Protein AF-A0A5C8DNY2-F1 (afdb_monomer_lite)

Foldseek 3Di:
DPPVVVVVVVVVVVVVVVVVPPDPPPPLAFWWKWFFDPPCQPDLKDFQVGTHTDDGHSDWDPPQQPDPDQQGWGMWTAGPVQAPPVVSGGDVPDINVGTPDTDGDDD

Sequence (107 aa):
MKKYLLGVTALLMAVGLSAYTAPPKKKIVDLYWFVVKPGYGMLSGFSNTMVDFHSKADVVPTGVCMVWPWTYKCVIGFDPADVDKVNNKLLPGSYFPVAIGEKRPTF

Secondary structure (DSSP, 8-state):
--SSHHHHHHHHHHHHHHHH-S--------EEEEEEPTT-TT-S---TTTEEEEEEESSPPSSTT--TT--S--EEEE-GGGEETTTTEEPTT--GGGEEEEE----

Structure (mmCIF, N/CA/C/O backbone):
data_AF-A0A5C8DNY2-F1
#
_entry.id   AF-A0A5C8DNY2-F1
#
loop_
_atom_site.group_PDB
_atom_site.id
_atom_site.type_symbol
_atom_site.label_atom_id
_atom_site.label_alt_id
_atom_site.label_comp_id
_atom_site.label_asym_id
_atom_site.label_entity_id
_atom_site.label_seq_id
_atom_site.pdbx_PDB_ins_code
_atom_site.Cartn_x
_atom_site.Cartn_y
_atom_site.Cartn_z
_atom_site.occupancy
_atom_site.B_iso_or_equiv
_atom_site.auth_seq_id
_atom_site.auth_comp_id
_atom_site.auth_asym_id
_atom_site.auth_atom_id
_atom_site.pdbx_PDB_model_num
ATOM 1 N N . MET A 1 1 ? -62.956 16.155 14.989 1.00 51.47 1 MET A N 1
ATOM 2 C CA . MET A 1 1 ? -61.583 15.748 15.373 1.00 51.47 1 MET A CA 1
ATOM 3 C C . MET A 1 1 ? -60.950 14.824 14.311 1.00 51.47 1 MET A C 1
ATOM 5 O O . MET A 1 1 ? -60.538 13.724 14.631 1.00 51.47 1 MET A O 1
ATOM 9 N N . LYS A 1 2 ? -60.899 15.220 13.025 1.00 51.59 2 LYS A N 1
ATOM 10 C CA . LYS A 1 2 ? -60.437 14.343 11.915 1.00 51.59 2 LYS A CA 1
ATOM 11 C C . LYS A 1 2 ? -59.264 14.908 11.093 1.00 51.59 2 LYS A C 1
ATOM 13 O O . LYS A 1 2 ? -58.843 14.281 10.134 1.00 51.59 2 LYS A O 1
ATOM 18 N N . LYS A 1 3 ? -58.730 16.083 11.454 1.00 51.88 3 LYS A N 1
ATOM 19 C CA . LYS A 1 3 ? -57.710 16.787 10.651 1.00 51.88 3 LYS A CA 1
ATOM 20 C C . LYS A 1 3 ? -56.256 16.495 11.056 1.00 51.88 3 LYS A C 1
ATOM 22 O O . LYS A 1 3 ? -55.357 16.817 10.298 1.00 51.88 3 LYS A O 1
ATOM 27 N N . TYR A 1 4 ? -56.024 15.841 12.198 1.00 53.12 4 TYR A N 1
ATOM 28 C CA . TYR A 1 4 ? -54.672 15.548 12.701 1.00 53.12 4 TYR A CA 1
ATOM 29 C C . TYR A 1 4 ? -54.178 14.128 12.373 1.00 53.12 4 TYR A C 1
ATOM 31 O O . TYR A 1 4 ? -52.987 13.860 12.451 1.00 53.12 4 TYR A O 1
ATOM 39 N N . LEU A 1 5 ? -55.074 13.226 11.953 1.00 51.34 5 LEU A N 1
ATOM 40 C CA . LEU A 1 5 ? -54.738 11.821 11.684 1.00 51.34 5 LEU A CA 1
ATOM 41 C C . LEU A 1 5 ? -53.935 11.637 10.379 1.00 51.34 5 LEU A C 1
ATOM 43 O O . LEU A 1 5 ? -53.094 10.748 10.275 1.00 51.34 5 LEU A O 1
ATOM 47 N N . LEU A 1 6 ? -54.167 12.516 9.397 1.00 53.81 6 LEU A N 1
ATOM 48 C CA . LEU A 1 6 ? -53.469 12.517 8.105 1.00 53.81 6 LEU A CA 1
ATOM 49 C C . LEU A 1 6 ? -52.053 13.113 8.188 1.00 53.81 6 LEU A C 1
ATOM 51 O O . LEU A 1 6 ? -51.169 12.703 7.446 1.00 53.81 6 LEU A O 1
ATOM 55 N N . GLY A 1 7 ? -51.813 14.049 9.112 1.00 54.19 7 GLY A N 1
ATOM 56 C CA . GLY A 1 7 ? -50.486 14.652 9.292 1.00 54.19 7 GLY A CA 1
ATOM 57 C C . GLY A 1 7 ? -49.485 13.703 9.954 1.00 54.19 7 GLY A C 1
ATOM 58 O O . GLY A 1 7 ? -48.325 13.645 9.558 1.00 54.19 7 GLY A O 1
ATOM 59 N N . VAL A 1 8 ? -49.944 12.909 10.927 1.00 58.16 8 VAL A N 1
ATOM 60 C CA . VAL A 1 8 ? -49.086 11.967 11.670 1.00 58.16 8 VAL A CA 1
ATOM 61 C C . VAL A 1 8 ? -48.683 10.765 10.807 1.00 58.16 8 VAL A C 1
ATOM 63 O O . VAL A 1 8 ? -47.553 10.290 10.893 1.00 58.16 8 VAL A O 1
ATOM 66 N N . THR A 1 9 ? -49.569 10.305 9.921 1.00 59.25 9 TH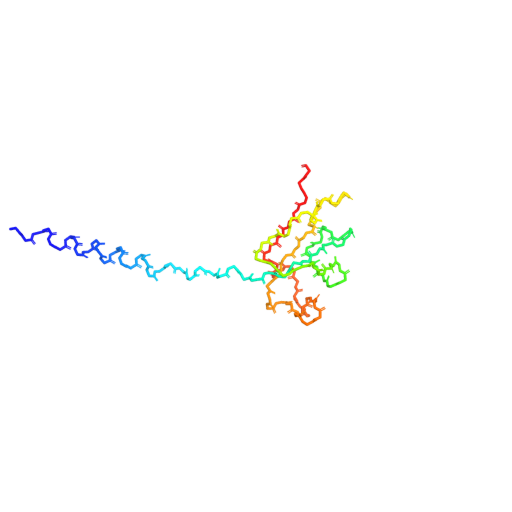R A N 1
ATOM 67 C CA . THR A 1 9 ? -49.280 9.196 8.995 1.00 59.25 9 THR A CA 1
ATOM 68 C C . THR A 1 9 ? -48.263 9.584 7.920 1.00 59.25 9 THR A C 1
ATOM 70 O O . THR A 1 9 ? -47.357 8.800 7.638 1.00 59.25 9 THR A O 1
ATOM 73 N N . ALA A 1 10 ? -48.331 10.809 7.388 1.00 59.28 10 ALA A N 1
ATOM 74 C CA . ALA A 1 10 ? -47.328 11.318 6.449 1.00 59.28 10 ALA A CA 1
ATOM 75 C C . ALA A 1 10 ? -45.930 11.441 7.087 1.00 59.28 10 ALA A C 1
ATOM 77 O O . ALA A 1 10 ? -44.925 11.125 6.449 1.00 59.28 10 ALA A O 1
ATOM 78 N N . LEU A 1 11 ? -45.861 11.829 8.366 1.00 56.91 11 LEU A N 1
ATOM 79 C CA . LEU A 1 11 ? -44.593 11.938 9.092 1.00 56.91 11 LEU A CA 1
ATOM 80 C C . LEU A 1 11 ? -43.946 10.562 9.332 1.00 56.91 11 LEU A C 1
ATOM 82 O O . LEU A 1 11 ? -42.740 10.406 9.160 1.00 56.91 11 LEU A O 1
ATOM 86 N N . LEU A 1 12 ? -44.750 9.545 9.661 1.00 59.41 12 LEU A N 1
ATOM 87 C CA . LEU A 1 12 ? -44.273 8.170 9.854 1.00 59.41 12 LEU A CA 1
ATOM 88 C C . LEU A 1 12 ? -43.748 7.540 8.556 1.00 59.41 12 LEU A C 1
ATOM 90 O O . LEU A 1 12 ? -42.734 6.843 8.588 1.00 59.41 12 LEU A O 1
ATOM 94 N N . MET A 1 13 ? -44.373 7.819 7.407 1.00 58.09 13 MET A N 1
ATOM 95 C CA . MET A 1 13 ? -43.872 7.330 6.115 1.00 58.09 13 MET A CA 1
ATOM 96 C C . MET A 1 13 ? -42.560 8.011 5.698 1.00 58.09 13 MET A C 1
ATOM 98 O O . MET A 1 13 ? -41.672 7.341 5.174 1.00 58.09 13 MET A O 1
ATOM 102 N N . ALA A 1 14 ? -42.389 9.307 5.981 1.00 56.31 14 ALA A N 1
ATOM 103 C CA . ALA A 1 14 ? -41.143 10.023 5.691 1.00 56.31 14 ALA A CA 1
ATOM 104 C C . ALA A 1 14 ? -39.961 9.534 6.558 1.00 56.31 14 ALA A C 1
ATOM 106 O O . ALA A 1 14 ? -38.830 9.418 6.075 1.00 56.31 14 ALA A O 1
ATOM 107 N N . VAL A 1 15 ? -40.216 9.180 7.823 1.00 56.88 15 VAL A N 1
ATOM 108 C CA . VAL A 1 15 ? -39.198 8.587 8.713 1.00 56.88 15 VAL A CA 1
ATOM 109 C C . VAL A 1 15 ? -38.894 7.130 8.326 1.00 56.88 15 VAL A C 1
ATOM 111 O O . VAL A 1 15 ? -37.742 6.706 8.374 1.00 56.88 15 VAL A O 1
ATOM 114 N N . GLY A 1 16 ? -39.891 6.370 7.861 1.00 53.59 16 GLY A N 1
ATOM 115 C CA . GLY A 1 16 ? -39.690 5.000 7.370 1.00 53.59 16 GLY A CA 1
ATOM 116 C C . GLY A 1 16 ? -38.867 4.916 6.077 1.00 53.59 16 GLY A C 1
ATOM 117 O O . GLY A 1 16 ? -38.013 4.042 5.945 1.00 53.59 16 GLY A O 1
ATOM 118 N N . LEU A 1 17 ? -39.071 5.849 5.140 1.00 51.16 17 LEU A N 1
ATOM 119 C CA . LEU A 1 17 ? -38.328 5.895 3.872 1.00 51.16 17 LEU A CA 1
ATOM 120 C C . LEU A 1 17 ? -36.886 6.395 4.037 1.00 51.16 17 LEU A C 1
ATOM 122 O O . LEU A 1 17 ? -35.994 5.908 3.348 1.00 51.16 17 LEU A O 1
ATOM 126 N N . SER A 1 18 ? -36.631 7.304 4.982 1.00 50.12 18 SER A N 1
ATOM 127 C CA . SER A 1 18 ? -35.274 7.802 5.265 1.00 50.12 18 SER A CA 1
ATOM 128 C C . SER A 1 18 ? -34.376 6.775 5.968 1.00 50.12 18 SER A C 1
ATOM 130 O O . SER A 1 18 ? -33.153 6.883 5.889 1.00 50.12 18 SER A O 1
ATOM 132 N N . ALA A 1 19 ? -34.955 5.738 6.585 1.00 51.00 19 ALA A N 1
ATOM 133 C CA . ALA A 1 19 ? -34.202 4.601 7.115 1.00 51.00 19 ALA A CA 1
ATOM 134 C C . ALA A 1 19 ? -33.797 3.580 6.031 1.00 51.00 19 ALA A C 1
ATOM 136 O O . ALA A 1 19 ? -32.827 2.848 6.219 1.00 51.00 19 ALA A O 1
ATOM 137 N N . TYR A 1 20 ? -34.508 3.535 4.896 1.00 51.41 20 TYR A N 1
ATOM 138 C CA . TYR A 1 20 ? -34.304 2.530 3.841 1.00 51.41 20 TYR A CA 1
ATOM 139 C C . TYR A 1 20 ? -33.381 2.989 2.703 1.00 51.41 20 TYR A C 1
ATOM 141 O O . TYR A 1 20 ? -32.921 2.167 1.914 1.00 51.41 20 TYR A O 1
ATOM 149 N N . THR A 1 21 ? -33.080 4.288 2.618 1.00 49.94 21 THR A N 1
ATOM 150 C CA . THR A 1 21 ? -32.170 4.854 1.608 1.00 49.94 21 THR A CA 1
ATOM 151 C C . THR A 1 21 ? -30.772 5.131 2.143 1.00 49.94 21 THR A C 1
ATOM 153 O O . THR A 1 21 ? -29.992 5.797 1.464 1.00 49.94 21 THR A O 1
ATOM 156 N N . ALA A 1 22 ? -30.427 4.661 3.347 1.00 49.12 22 ALA A N 1
ATOM 157 C CA . ALA A 1 22 ? -29.027 4.642 3.739 1.00 49.12 22 ALA A CA 1
ATOM 158 C C . ALA A 1 22 ? -28.313 3.707 2.749 1.00 49.12 22 ALA A C 1
ATOM 160 O O . ALA A 1 22 ? -28.629 2.512 2.734 1.00 49.12 22 ALA A O 1
ATOM 161 N N . PRO A 1 23 ? -27.401 4.212 1.890 1.00 47.56 23 PRO A N 1
ATOM 162 C CA . PRO A 1 23 ? -26.623 3.332 1.037 1.00 47.56 23 PRO A CA 1
ATOM 163 C C . PRO A 1 23 ? -25.982 2.292 1.957 1.00 47.56 23 PRO A C 1
ATOM 165 O O . PRO A 1 23 ? -25.555 2.665 3.060 1.00 47.56 23 PRO A O 1
ATOM 168 N N . PRO A 1 24 ? -25.959 1.001 1.572 1.00 46.47 24 PRO A N 1
ATOM 169 C CA . PRO A 1 24 ? -25.331 -0.017 2.397 1.00 46.47 24 PRO A CA 1
ATOM 170 C C . PRO A 1 24 ? -23.963 0.531 2.767 1.00 46.47 24 PRO A C 1
ATOM 172 O O . PRO A 1 24 ? -23.213 0.915 1.866 1.00 46.47 24 PRO A O 1
ATOM 175 N N . LYS A 1 25 ? -23.686 0.679 4.073 1.00 45.84 25 LYS A N 1
ATOM 176 C CA . LYS A 1 25 ? -22.364 1.091 4.550 1.00 45.84 25 LYS A CA 1
ATOM 177 C C . LYS A 1 25 ? -21.402 0.165 3.831 1.00 45.84 25 LYS A C 1
ATOM 179 O O . LYS A 1 25 ? -21.407 -1.030 4.127 1.00 45.84 25 LYS A O 1
ATOM 184 N N . LYS A 1 26 ? -20.705 0.685 2.813 1.00 44.16 26 LYS A N 1
ATOM 185 C CA . LYS A 1 26 ? -19.794 -0.095 1.986 1.00 44.16 26 LYS A CA 1
ATOM 186 C C . LYS A 1 26 ? -18.795 -0.606 3.001 1.00 44.16 26 LYS A C 1
ATOM 188 O O . LYS A 1 26 ? -18.079 0.196 3.600 1.00 44.16 26 LYS A O 1
ATOM 193 N N . LYS A 1 27 ? -18.936 -1.890 3.344 1.00 51.59 27 LYS A N 1
ATOM 194 C CA . LYS A 1 27 ? -18.165 -2.553 4.391 1.00 51.59 27 LYS A CA 1
ATOM 195 C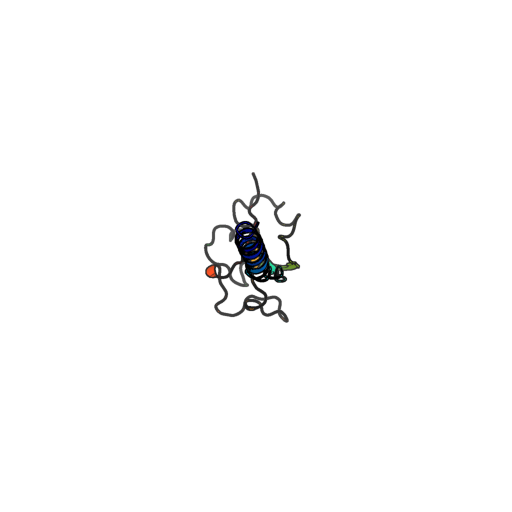 C . LYS A 1 27 ? -16.733 -2.157 4.092 1.00 51.59 27 LYS A C 1
ATOM 197 O O . LYS A 1 27 ? -16.355 -2.320 2.935 1.00 51.59 27 LYS A O 1
ATOM 202 N N . ILE A 1 28 ? -16.050 -1.510 5.040 1.00 54.75 28 ILE A N 1
ATOM 203 C CA . ILE A 1 28 ? -14.682 -1.036 4.828 1.00 54.75 28 ILE A CA 1
ATOM 204 C C . ILE A 1 28 ? -13.943 -2.249 4.278 1.00 54.75 28 ILE A C 1
ATOM 206 O O . ILE A 1 28 ? -13.920 -3.303 4.906 1.00 54.75 28 ILE A O 1
ATOM 210 N N . VAL A 1 29 ? -13.626 -2.163 2.991 1.00 63.88 29 VAL A N 1
ATOM 211 C CA . VAL A 1 29 ? -13.213 -3.314 2.206 1.00 63.88 29 VAL A CA 1
ATOM 212 C C . VAL A 1 29 ? -11.780 -3.526 2.629 1.00 63.88 29 VAL A C 1
ATOM 214 O O . VAL A 1 29 ? -11.026 -2.562 2.568 1.00 63.88 29 VAL A O 1
ATOM 217 N N . ASP A 1 30 ? -11.430 -4.725 3.085 1.00 77.19 30 ASP A N 1
ATOM 218 C CA . ASP A 1 30 ? -10.063 -5.073 3.456 1.00 77.19 30 ASP A CA 1
ATOM 219 C C . ASP A 1 30 ? -9.042 -4.488 2.458 1.00 77.19 30 ASP A C 1
ATOM 221 O O . ASP A 1 30 ? -8.861 -5.039 1.374 1.00 77.19 30 ASP A O 1
ATOM 225 N N . LEU A 1 31 ? -8.371 -3.383 2.780 1.00 86.75 31 LEU A N 1
ATOM 226 C CA . LEU A 1 31 ? -7.447 -2.755 1.838 1.00 86.75 31 LEU A CA 1
ATOM 227 C C . LEU A 1 31 ? -6.112 -3.485 1.864 1.00 86.75 31 LEU A C 1
ATOM 229 O O . LEU A 1 31 ? -5.656 -3.957 2.907 1.00 86.75 31 LEU A O 1
ATOM 233 N N . TYR A 1 32 ? -5.461 -3.548 0.710 1.00 90.19 32 TYR A N 1
ATOM 234 C CA . TYR A 1 32 ? -4.097 -4.046 0.601 1.00 90.19 32 TYR A CA 1
ATOM 235 C C . TYR A 1 32 ? -3.144 -2.857 0.644 1.00 90.19 32 TYR A C 1
ATOM 237 O O . TYR A 1 32 ? -3.113 -2.031 -0.270 1.00 90.19 32 TYR A O 1
ATOM 245 N N . TRP A 1 33 ? -2.385 -2.763 1.730 1.00 91.44 33 TRP A N 1
ATOM 246 C CA . TRP A 1 33 ? -1.445 -1.682 1.983 1.00 91.44 33 TRP A CA 1
ATOM 247 C C . TRP A 1 33 ? -0.051 -2.040 1.506 1.00 91.44 33 TRP A C 1
ATOM 249 O O . TRP A 1 33 ? 0.453 -3.136 1.758 1.00 91.44 33 TRP A O 1
ATOM 259 N N . PHE A 1 34 ? 0.593 -1.065 0.881 1.00 91.50 34 PHE A N 1
ATOM 260 C CA . PHE A 1 34 ? 1.964 -1.150 0.416 1.00 91.50 34 PHE A CA 1
ATOM 261 C C . PHE A 1 34 ? 2.775 0.030 0.954 1.00 91.50 34 PHE A C 1
ATOM 263 O O . PHE A 1 34 ? 2.272 1.155 1.056 1.00 91.50 34 PHE A O 1
ATOM 270 N N . VAL A 1 35 ? 4.035 -0.229 1.295 1.00 90.69 35 VAL A N 1
ATOM 271 C CA . VAL A 1 35 ? 5.010 0.787 1.701 1.00 90.69 35 VAL A CA 1
ATOM 272 C C . VAL A 1 35 ? 5.730 1.293 0.468 1.00 90.69 35 VAL A C 1
ATOM 274 O O . VAL A 1 35 ? 6.213 0.502 -0.339 1.00 90.69 35 VAL A O 1
ATOM 277 N N . VAL A 1 36 ? 5.822 2.608 0.326 1.00 89.25 36 VAL A N 1
ATOM 278 C CA . VAL A 1 36 ? 6.563 3.225 -0.772 1.00 89.25 36 VAL A CA 1
ATOM 279 C C . VAL A 1 36 ? 8.057 3.161 -0.481 1.00 89.25 36 VAL A C 1
ATOM 281 O O . VAL A 1 36 ? 8.509 3.588 0.581 1.00 89.25 36 VAL A O 1
ATOM 284 N N . LYS A 1 37 ? 8.837 2.655 -1.437 1.00 87.56 37 LYS A N 1
ATOM 285 C CA . LYS A 1 37 ? 10.297 2.624 -1.323 1.00 87.56 37 LYS A CA 1
ATOM 286 C C . LYS A 1 37 ? 10.885 4.042 -1.324 1.00 87.56 37 LYS A C 1
ATOM 288 O O . LYS A 1 37 ? 10.328 4.941 -1.968 1.00 87.56 37 LYS A O 1
ATOM 293 N N . PRO A 1 38 ? 12.045 4.249 -0.674 1.00 83.31 38 PRO A N 1
ATOM 294 C CA . PRO A 1 38 ? 12.758 5.522 -0.709 1.00 83.31 38 PRO A CA 1
ATOM 295 C C . PRO A 1 38 ? 12.917 6.068 -2.134 1.00 83.31 38 PRO A C 1
ATOM 297 O O . PRO A 1 38 ? 13.234 5.322 -3.056 1.00 83.31 38 PRO A O 1
ATOM 300 N N . GLY A 1 39 ? 12.714 7.376 -2.308 1.00 82.12 39 GLY A N 1
ATOM 301 C CA . GLY A 1 39 ? 12.890 8.061 -3.596 1.00 82.12 39 GLY A CA 1
ATOM 302 C C . GLY A 1 39 ? 11.670 8.052 -4.525 1.00 82.12 39 GLY A C 1
ATOM 303 O O . GLY A 1 39 ? 11.626 8.857 -5.450 1.00 82.12 39 GLY A O 1
ATOM 304 N N . TYR A 1 40 ? 10.645 7.233 -4.260 1.00 85.88 40 TYR A N 1
ATOM 305 C CA . TYR A 1 40 ? 9.452 7.140 -5.120 1.00 85.88 40 TYR A CA 1
ATOM 306 C C . TYR A 1 40 ? 8.227 7.907 -4.598 1.00 85.88 40 TYR A C 1
ATOM 308 O O . TYR A 1 40 ? 7.230 8.028 -5.304 1.00 85.88 40 TYR A O 1
ATOM 316 N N . GLY A 1 41 ? 8.283 8.475 -3.389 1.00 78.56 41 GLY A N 1
ATOM 317 C CA . GLY A 1 41 ? 7.122 9.087 -2.721 1.00 78.56 41 GLY A CA 1
ATOM 318 C C . GLY A 1 41 ? 6.444 10.246 -3.468 1.00 78.56 41 GLY A C 1
ATOM 319 O O . GLY A 1 41 ? 5.270 10.519 -3.218 1.00 78.56 41 GLY A O 1
ATOM 320 N N . MET A 1 42 ? 7.149 10.919 -4.384 1.00 77.69 42 MET A N 1
ATOM 321 C CA . MET A 1 42 ? 6.608 12.027 -5.190 1.00 77.69 42 MET A CA 1
ATOM 322 C C . MET A 1 42 ? 5.790 11.576 -6.397 1.00 77.69 42 MET A C 1
ATOM 324 O O . MET A 1 42 ? 5.130 12.402 -7.028 1.00 77.69 42 MET A O 1
ATOM 328 N N . LEU A 1 43 ? 5.855 10.296 -6.761 1.00 78.88 43 LEU A N 1
ATOM 329 C CA . LEU A 1 43 ? 5.272 9.842 -8.009 1.00 78.88 43 LEU A CA 1
ATOM 330 C C . LEU A 1 43 ? 3.741 9.902 -7.977 1.00 78.88 43 LEU A C 1
ATOM 332 O O . LEU A 1 43 ? 3.066 9.666 -6.965 1.00 78.88 43 LEU A O 1
ATOM 336 N N . SER A 1 44 ? 3.185 10.228 -9.140 1.00 75.25 44 SER A N 1
ATOM 337 C CA . SER A 1 44 ? 1.750 10.182 -9.405 1.00 75.25 44 SER A CA 1
ATOM 338 C C . SER A 1 44 ? 1.248 8.759 -9.644 1.00 75.25 44 SER A C 1
ATOM 340 O O . SER A 1 44 ? 0.044 8.562 -9.659 1.00 75.25 44 SER A O 1
ATOM 342 N N . GLY A 1 45 ? 2.148 7.784 -9.816 1.00 80.00 45 GLY A N 1
ATOM 343 C CA . GLY A 1 45 ? 1.874 6.386 -10.138 1.00 80.00 45 GLY A CA 1
ATOM 344 C C . GLY A 1 45 ? 2.847 5.455 -9.421 1.00 80.00 45 GLY A C 1
ATOM 345 O O . GLY A 1 45 ? 4.028 5.776 -9.319 1.00 80.00 45 GLY A O 1
ATOM 346 N N . PHE A 1 46 ? 2.365 4.302 -8.952 1.00 81.62 46 PHE A N 1
ATOM 347 C CA . PHE A 1 46 ? 3.197 3.278 -8.318 1.00 81.62 46 PHE A CA 1
ATOM 348 C C . PHE A 1 46 ? 2.999 1.935 -9.002 1.00 81.62 46 PHE A C 1
ATOM 350 O O . PHE A 1 46 ? 1.900 1.608 -9.442 1.00 81.62 46 PHE A O 1
ATOM 357 N N . SER A 1 47 ? 4.080 1.169 -9.080 1.00 86.12 47 SER A N 1
ATOM 358 C CA . SER A 1 47 ? 4.091 -0.206 -9.569 1.00 86.12 47 SER A CA 1
ATOM 359 C C . SER A 1 47 ? 4.771 -1.109 -8.542 1.00 86.12 47 SER A C 1
ATOM 361 O O . SER A 1 47 ? 5.419 -0.618 -7.616 1.00 86.12 47 SER A O 1
ATOM 363 N N . ASN A 1 48 ? 4.689 -2.425 -8.740 1.00 87.75 48 ASN A N 1
ATOM 364 C CA . ASN A 1 48 ? 5.295 -3.429 -7.857 1.00 87.75 48 ASN A CA 1
ATOM 365 C C . ASN A 1 48 ? 6.804 -3.251 -7.606 1.00 87.75 48 ASN A C 1
ATOM 367 O O . ASN A 1 48 ? 7.334 -3.810 -6.654 1.00 87.75 48 ASN A O 1
ATOM 371 N N . THR A 1 49 ? 7.530 -2.506 -8.445 1.00 88.69 49 THR A N 1
ATOM 372 C CA . THR A 1 49 ? 8.963 -2.251 -8.226 1.00 88.69 49 THR A CA 1
ATOM 373 C C . THR A 1 49 ? 9.217 -1.125 -7.224 1.00 88.69 49 THR A C 1
ATOM 375 O O . THR A 1 49 ? 10.274 -1.099 -6.596 1.00 88.69 49 THR A O 1
ATOM 378 N N . MET A 1 50 ? 8.247 -0.226 -7.044 1.00 88.12 50 MET A N 1
ATOM 379 C CA . MET A 1 50 ? 8.355 1.013 -6.263 1.00 88.12 50 MET A CA 1
ATOM 380 C C . MET A 1 50 ? 7.748 0.893 -4.865 1.00 88.12 50 MET A C 1
ATOM 382 O O . MET A 1 50 ? 7.907 1.798 -4.046 1.00 88.12 50 MET A O 1
ATOM 386 N N . VAL A 1 51 ? 7.030 -0.195 -4.601 1.00 88.62 51 VAL A N 1
ATOM 387 C CA . VAL A 1 51 ? 6.345 -0.435 -3.335 1.00 88.62 51 VAL A CA 1
ATOM 388 C C . VAL A 1 51 ? 6.575 -1.867 -2.869 1.00 88.62 51 VAL A C 1
ATOM 390 O O . VAL A 1 51 ? 6.781 -2.753 -3.695 1.00 88.62 51 VAL 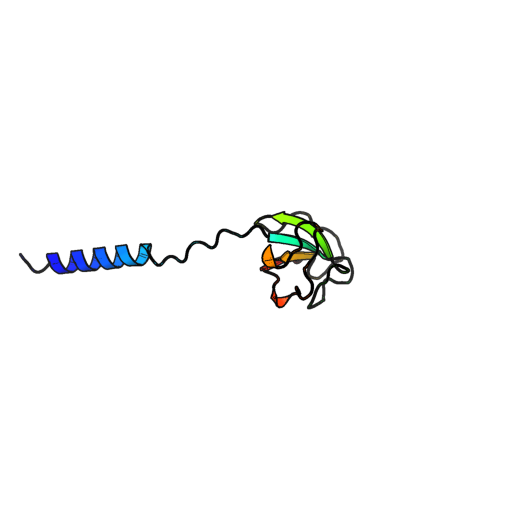A O 1
ATOM 393 N N . ASP A 1 52 ? 6.518 -2.091 -1.563 1.00 90.06 52 ASP A N 1
ATOM 394 C CA . ASP A 1 52 ? 6.544 -3.425 -0.962 1.00 90.06 52 ASP A CA 1
ATOM 395 C C . ASP A 1 52 ? 5.228 -3.683 -0.233 1.00 90.06 52 ASP A C 1
ATOM 397 O O . ASP A 1 52 ? 4.710 -2.804 0.459 1.00 90.06 52 ASP A O 1
ATOM 401 N N . PHE A 1 53 ? 4.668 -4.883 -0.389 1.00 90.88 53 PHE A N 1
ATOM 402 C CA . PHE A 1 53 ? 3.449 -5.249 0.325 1.00 90.88 53 PHE A CA 1
ATOM 403 C C . PHE A 1 53 ? 3.683 -5.212 1.836 1.00 90.88 53 PHE A C 1
ATOM 405 O O . PHE A 1 53 ? 4.677 -5.738 2.334 1.00 90.88 53 PHE A O 1
ATOM 412 N N . HIS A 1 54 ? 2.752 -4.593 2.555 1.00 90.62 54 HIS A N 1
ATOM 413 C CA . HIS A 1 54 ? 2.813 -4.464 4.001 1.00 90.62 54 HIS A CA 1
ATOM 414 C C . HIS A 1 54 ? 1.814 -5.389 4.687 1.00 90.62 54 HIS A C 1
ATOM 416 O O . HIS A 1 54 ? 2.199 -6.295 5.424 1.00 90.62 54 HIS A O 1
ATOM 422 N N . SER A 1 55 ? 0.522 -5.138 4.482 1.00 89.06 55 SER A N 1
ATOM 423 C CA . SER A 1 55 ? -0.537 -5.874 5.160 1.00 89.06 55 SER A CA 1
ATOM 424 C C . SER A 1 55 ? -1.887 -5.676 4.485 1.00 89.06 55 SER A C 1
ATOM 426 O O . SER A 1 55 ? -2.103 -4.744 3.711 1.00 89.06 55 SER A O 1
ATOM 428 N N . LYS A 1 56 ? -2.811 -6.575 4.811 1.00 88.94 56 LYS A N 1
ATOM 429 C CA . LYS A 1 56 ? -4.226 -6.454 4.487 1.00 88.94 56 LYS A CA 1
ATOM 430 C C . LYS A 1 56 ? -4.946 -5.911 5.726 1.00 88.94 56 LYS A C 1
ATOM 432 O O . LYS A 1 56 ? -4.911 -6.568 6.765 1.00 88.94 56 LYS A O 1
ATOM 437 N N . ALA A 1 57 ? -5.533 -4.721 5.640 1.00 86.88 57 ALA A N 1
ATOM 438 C CA . ALA A 1 57 ? -6.227 -4.083 6.756 1.00 86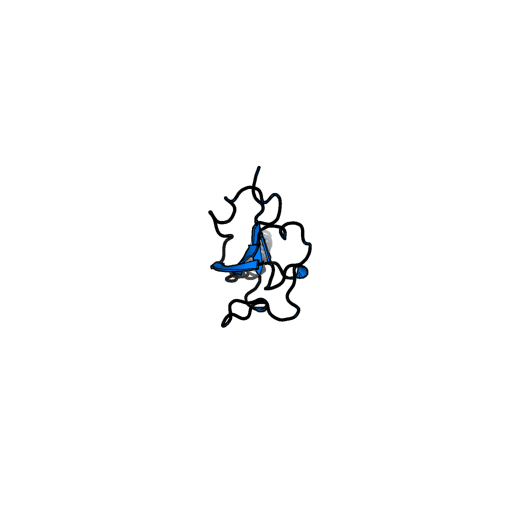.88 57 ALA A CA 1
ATOM 439 C C . ALA A 1 57 ? -7.240 -3.034 6.285 1.00 86.88 57 ALA A C 1
ATOM 441 O O . ALA A 1 57 ? -7.013 -2.308 5.323 1.00 86.88 57 ALA A O 1
ATOM 442 N N . ASP A 1 58 ? -8.315 -2.874 7.046 1.00 83.75 58 ASP A N 1
ATOM 443 C CA . ASP A 1 58 ? -9.363 -1.873 6.802 1.00 83.75 58 ASP A CA 1
ATOM 444 C C . ASP A 1 58 ? -8.901 -0.433 7.077 1.00 83.75 58 ASP A C 1
ATOM 446 O O . ASP A 1 58 ? -9.538 0.539 6.672 1.00 83.75 58 ASP A O 1
ATOM 450 N N . VAL A 1 59 ? -7.792 -0.284 7.802 1.00 83.00 59 VAL A N 1
ATOM 451 C CA . VAL A 1 59 ? -7.264 1.000 8.258 1.00 83.00 59 VAL A CA 1
ATOM 452 C C . VAL A 1 59 ? -5.820 1.174 7.831 1.00 83.00 59 VAL A C 1
ATOM 454 O O . VAL A 1 59 ? -5.064 0.211 7.724 1.00 83.00 59 VAL A O 1
ATOM 457 N N . VAL A 1 60 ? -5.436 2.434 7.636 1.00 84.06 60 VAL A N 1
ATOM 458 C CA . VAL A 1 60 ? -4.070 2.815 7.288 1.00 84.06 60 VAL A CA 1
ATOM 459 C C . VAL A 1 60 ? -3.101 2.344 8.389 1.00 84.06 60 VAL A C 1
ATOM 461 O O . VAL A 1 60 ? -3.248 2.771 9.539 1.00 84.06 60 VAL A O 1
ATOM 464 N N . PRO A 1 61 ? -2.074 1.542 8.062 1.00 83.62 61 PRO A N 1
ATOM 465 C CA . PRO A 1 61 ? -1.082 1.079 9.024 1.00 83.62 61 PRO A CA 1
ATOM 466 C C . PRO A 1 61 ? -0.391 2.223 9.789 1.00 83.62 61 PRO A C 1
ATOM 468 O O . PRO A 1 61 ? 0.041 3.242 9.231 1.00 83.62 61 PRO A O 1
ATOM 471 N N . THR A 1 62 ? -0.267 2.059 11.105 1.00 79.81 62 THR A N 1
ATOM 472 C CA . THR A 1 62 ? 0.479 2.964 11.994 1.00 79.81 62 THR A CA 1
ATOM 473 C C . THR A 1 62 ? 1.932 2.509 12.149 1.00 79.81 62 THR A C 1
ATOM 475 O O . THR A 1 62 ? 2.236 1.339 11.966 1.00 79.81 62 THR A O 1
ATOM 478 N N . GLY A 1 63 ? 2.856 3.425 12.463 1.00 77.50 63 GLY A N 1
ATOM 479 C CA . GLY A 1 63 ? 4.283 3.105 12.669 1.00 77.50 63 GLY A CA 1
ATOM 480 C C . GLY A 1 63 ? 5.127 2.951 11.395 1.00 77.50 63 GLY A C 1
ATOM 481 O O . GLY A 1 63 ? 6.333 3.148 11.438 1.00 77.50 63 GLY A O 1
ATOM 482 N N . VAL A 1 64 ? 4.505 2.704 10.239 1.00 77.00 64 VAL A N 1
ATOM 483 C CA . VAL A 1 64 ? 5.213 2.494 8.959 1.00 77.00 64 VAL A CA 1
ATOM 484 C C . VAL A 1 64 ? 5.822 3.784 8.380 1.00 77.00 64 VAL A C 1
ATOM 486 O O . VAL A 1 64 ? 6.831 3.747 7.687 1.00 77.00 64 VAL A O 1
ATOM 489 N N . CYS A 1 65 ? 5.254 4.949 8.706 1.00 76.19 65 CYS A N 1
ATOM 490 C CA . CYS A 1 65 ? 5.692 6.258 8.196 1.00 76.19 65 CYS A CA 1
ATOM 491 C C . CYS A 1 65 ? 6.636 7.021 9.140 1.00 76.19 65 CYS A C 1
ATOM 493 O O . CYS A 1 65 ? 6.702 8.244 9.073 1.00 76.19 65 CYS A O 1
ATOM 495 N N . MET A 1 66 ? 7.324 6.329 10.050 1.00 68.94 66 MET A N 1
ATOM 496 C CA . MET A 1 66 ? 8.246 6.956 11.012 1.00 68.94 66 MET A CA 1
ATOM 497 C C . MET A 1 66 ? 9.679 7.108 10.475 1.00 68.94 66 MET A C 1
ATOM 499 O O . MET A 1 66 ? 10.576 7.505 11.213 1.00 68.94 66 MET A O 1
ATOM 503 N N . VAL A 1 67 ? 9.915 6.785 9.201 1.00 62.53 67 VAL A N 1
ATOM 504 C CA . VAL A 1 67 ? 11.258 6.774 8.617 1.00 62.53 67 VAL A CA 1
ATOM 505 C C . VAL A 1 6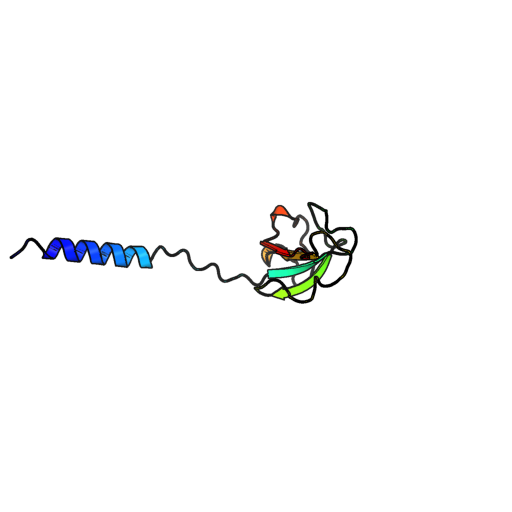7 ? 11.547 8.105 7.919 1.00 62.53 67 VAL A C 1
ATOM 507 O O . VAL A 1 67 ? 10.961 8.451 6.894 1.00 62.53 67 VAL A O 1
ATOM 510 N N . TRP A 1 68 ? 12.482 8.856 8.491 1.00 60.16 68 TRP A N 1
ATOM 511 C CA . TRP A 1 68 ? 13.108 10.034 7.886 1.00 60.16 68 TRP A CA 1
ATOM 512 C C . TRP A 1 68 ? 13.985 9.597 6.690 1.00 60.16 68 TRP A C 1
ATOM 514 O O . TRP A 1 68 ? 14.614 8.542 6.798 1.00 60.16 68 TRP A O 1
ATOM 524 N N . PRO A 1 69 ? 14.086 10.324 5.554 1.00 59.66 69 PRO A N 1
ATOM 525 C CA . PRO A 1 69 ? 13.627 11.685 5.251 1.00 59.66 69 PRO A CA 1
ATOM 526 C C . PRO A 1 69 ? 12.430 11.747 4.283 1.00 59.66 69 PRO A C 1
ATOM 528 O O . PRO A 1 69 ? 12.297 12.724 3.546 1.00 59.66 69 PRO A O 1
ATOM 531 N N . TRP A 1 70 ? 11.612 10.697 4.157 1.00 65.62 70 TRP A N 1
ATOM 532 C CA . TRP A 1 70 ? 10.601 10.672 3.094 1.00 65.62 70 TRP A CA 1
ATOM 533 C C . TRP A 1 70 ? 9.591 11.797 3.323 1.00 65.62 70 TRP A C 1
ATOM 535 O O . TRP A 1 70 ? 8.894 11.799 4.321 1.00 65.62 70 TRP A O 1
ATOM 545 N N . THR A 1 71 ? 9.543 12.776 2.425 1.00 61.56 71 THR A N 1
ATOM 546 C CA . THR A 1 71 ? 8.708 13.989 2.527 1.00 61.56 71 THR A CA 1
ATOM 547 C C . THR A 1 71 ? 7.336 13.841 1.869 1.00 61.56 71 THR A C 1
ATOM 549 O O . THR A 1 71 ? 6.513 14.751 1.917 1.00 61.56 71 THR A O 1
ATOM 552 N N . TYR A 1 72 ? 7.069 12.687 1.253 1.00 73.69 72 TYR A N 1
ATOM 553 C CA . TYR A 1 72 ? 5.891 12.437 0.422 1.00 73.69 72 TYR A CA 1
ATOM 554 C C . TYR A 1 72 ? 5.217 11.111 0.799 1.00 73.69 72 TYR A C 1
ATOM 556 O O . TYR A 1 72 ? 5.424 10.606 1.898 1.00 73.69 72 TYR A O 1
ATOM 564 N N . LYS A 1 73 ? 4.374 10.551 -0.077 1.00 83.62 73 LYS A N 1
ATOM 565 C CA . LYS A 1 73 ? 3.587 9.337 0.201 1.00 83.62 73 LYS A CA 1
ATOM 566 C C . LYS A 1 73 ? 4.484 8.221 0.751 1.00 83.62 73 LYS A C 1
ATOM 568 O O . LYS A 1 73 ? 5.473 7.864 0.116 1.00 83.62 73 LYS A O 1
ATOM 573 N N . CYS A 1 74 ? 4.124 7.687 1.916 1.00 85.62 74 CYS A N 1
ATOM 574 C CA . CYS A 1 74 ? 4.865 6.616 2.593 1.00 85.62 74 CYS A CA 1
ATOM 575 C C . CYS A 1 74 ? 4.104 5.287 2.572 1.00 85.62 74 CYS A C 1
ATOM 577 O O . CYS A 1 74 ? 4.719 4.225 2.519 1.00 85.62 74 CYS A O 1
ATOM 579 N N . VAL A 1 75 ? 2.770 5.336 2.588 1.00 88.50 75 VAL A N 1
ATOM 580 C CA . VAL A 1 75 ? 1.902 4.153 2.576 1.00 88.50 75 VAL A CA 1
ATOM 581 C C . VAL A 1 75 ? 0.717 4.409 1.655 1.00 88.50 75 VAL A C 1
ATOM 583 O O . VAL A 1 75 ? 0.133 5.492 1.704 1.00 88.50 75 VAL A O 1
ATOM 586 N N . ILE A 1 76 ? 0.369 3.426 0.823 1.00 89.88 76 ILE A N 1
ATOM 587 C CA . ILE A 1 76 ? -0.723 3.505 -0.159 1.00 89.88 76 ILE A CA 1
ATOM 588 C C . ILE A 1 76 ? -1.561 2.228 -0.083 1.00 89.88 76 ILE A C 1
ATOM 590 O O . ILE A 1 76 ? -1.010 1.133 0.020 1.00 89.88 76 ILE A O 1
ATOM 594 N N . GLY A 1 77 ? -2.883 2.376 -0.099 1.00 89.62 77 GLY A N 1
ATOM 595 C CA . GLY A 1 77 ? -3.853 1.286 -0.029 1.00 89.62 77 GLY A CA 1
ATOM 596 C C . GLY A 1 77 ? -4.586 1.095 -1.351 1.00 89.62 77 GLY A C 1
ATOM 597 O O . GLY A 1 77 ? -5.011 2.075 -1.966 1.00 89.62 77 GLY A O 1
ATOM 598 N N . PHE A 1 78 ? -4.762 -0.159 -1.758 1.00 88.06 78 PHE A N 1
ATOM 599 C CA . PHE A 1 78 ? -5.472 -0.564 -2.975 1.00 88.06 78 PHE A CA 1
ATOM 600 C C . PHE A 1 78 ? -6.656 -1.478 -2.649 1.00 88.06 78 PHE A C 1
ATOM 602 O O . PHE A 1 78 ? -6.655 -2.161 -1.617 1.00 88.06 78 PHE A O 1
ATOM 609 N N . ASP A 1 79 ? -7.654 -1.498 -3.535 1.00 87.62 79 ASP A N 1
ATOM 610 C CA . ASP A 1 79 ? -8.773 -2.436 -3.439 1.00 87.62 79 ASP A CA 1
ATOM 611 C C . ASP A 1 79 ? -8.273 -3.882 -3.606 1.00 87.62 79 ASP A C 1
ATOM 613 O O . ASP A 1 79 ? -7.391 -4.140 -4.430 1.00 87.62 79 ASP A O 1
ATOM 617 N N . PRO A 1 80 ? -8.859 -4.864 -2.903 1.00 86.00 80 PRO A N 1
ATOM 618 C CA . PRO A 1 80 ? -8.672 -6.279 -3.211 1.00 86.00 80 PRO A CA 1
ATOM 619 C C . PRO A 1 80 ? -8.850 -6.670 -4.680 1.00 86.00 80 PRO A C 1
ATOM 621 O O . PRO A 1 80 ? -8.329 -7.714 -5.073 1.00 86.00 80 PRO A O 1
ATOM 624 N N . ALA A 1 81 ? -9.641 -5.926 -5.454 1.00 86.69 81 ALA A N 1
ATOM 625 C CA . ALA A 1 81 ? -9.851 -6.175 -6.878 1.00 86.69 81 ALA A CA 1
ATOM 626 C C . ALA A 1 81 ? -8.607 -5.873 -7.731 1.00 86.69 81 ALA A C 1
ATOM 628 O O . ALA A 1 81 ? -8.449 -6.471 -8.790 1.00 86.69 81 ALA A O 1
ATOM 629 N N . ASP A 1 82 ? -7.717 -5.004 -7.252 1.00 87.25 82 ASP A N 1
ATOM 630 C CA . ASP A 1 82 ? -6.525 -4.527 -7.966 1.00 87.25 82 ASP A CA 1
ATOM 631 C C . ASP A 1 82 ? -5.242 -5.260 -7.572 1.00 87.25 82 ASP A C 1
ATOM 633 O O . ASP A 1 82 ? -4.151 -4.944 -8.053 1.00 87.25 82 ASP A O 1
ATOM 637 N N . VAL A 1 83 ? -5.355 -6.233 -6.670 1.00 88.81 83 VAL A N 1
ATOM 638 C CA . VAL A 1 83 ? -4.217 -6.938 -6.087 1.00 88.81 83 VAL A CA 1
ATOM 639 C C . VAL A 1 83 ? -4.315 -8.429 -6.369 1.00 88.81 83 VAL A C 1
ATOM 641 O O . VAL A 1 83 ? -5.302 -9.091 -6.048 1.00 88.81 83 VAL A O 1
ATOM 644 N N . ASP A 1 84 ? -3.237 -8.983 -6.912 1.00 90.50 84 ASP A N 1
ATOM 645 C CA . ASP A 1 84 ? -2.955 -10.408 -6.875 1.00 90.50 84 ASP A CA 1
ATOM 646 C C . ASP A 1 84 ? -2.648 -10.812 -5.429 1.00 90.50 84 ASP A C 1
ATOM 648 O O . ASP A 1 84 ? -1.543 -10.629 -4.907 1.00 90.50 84 ASP A O 1
ATOM 652 N N . LYS A 1 85 ? -3.671 -11.362 -4.778 1.00 88.19 85 LYS A N 1
ATOM 653 C CA . LYS A 1 85 ? -3.662 -11.763 -3.365 1.00 88.19 85 LYS A CA 1
ATOM 654 C C . LYS A 1 85 ? -2.753 -12.955 -3.087 1.00 88.19 85 LYS A C 1
ATOM 656 O O . LYS A 1 85 ? -2.410 -13.182 -1.932 1.00 88.19 85 LYS A O 1
ATOM 661 N N . VAL A 1 86 ? -2.410 -13.734 -4.113 1.00 89.25 86 VAL A N 1
ATOM 662 C CA . VAL A 1 86 ? -1.537 -14.906 -3.974 1.00 89.25 86 VAL A CA 1
ATOM 663 C C . VAL A 1 86 ? -0.085 -14.451 -3.962 1.00 89.25 86 VAL A C 1
ATOM 665 O O . VAL A 1 86 ? 0.708 -14.917 -3.148 1.00 89.25 86 VAL A O 1
ATOM 668 N N . ASN A 1 87 ? 0.248 -13.500 -4.835 1.00 90.56 87 ASN A N 1
ATOM 669 C CA . ASN A 1 87 ? 1.621 -13.036 -5.023 1.00 90.56 87 ASN A CA 1
ATOM 670 C C . ASN A 1 87 ? 1.939 -11.710 -4.316 1.00 90.56 87 ASN A C 1
ATOM 672 O O . ASN A 1 87 ? 3.077 -11.250 -4.407 1.00 90.56 87 ASN A O 1
ATOM 676 N N . ASN A 1 88 ? 0.965 -11.105 -3.624 1.00 90.56 88 ASN A N 1
ATOM 677 C CA . ASN A 1 88 ? 1.070 -9.805 -2.952 1.00 90.56 88 ASN A CA 1
ATOM 678 C C . ASN A 1 88 ? 1.581 -8.694 -3.884 1.00 90.56 88 ASN A C 1
ATOM 680 O O . ASN A 1 88 ? 2.508 -7.951 -3.557 1.00 90.56 88 ASN A O 1
ATOM 684 N N . LYS A 1 89 ? 0.985 -8.609 -5.075 1.00 90.25 89 LYS A N 1
ATOM 685 C CA . LYS A 1 89 ? 1.376 -7.677 -6.142 1.00 90.25 89 LYS A CA 1
ATOM 686 C C . LYS A 1 89 ? 0.159 -6.972 -6.720 1.00 90.25 89 LYS A C 1
ATOM 688 O O . LYS A 1 89 ? -0.912 -7.554 -6.785 1.00 90.25 89 LYS A O 1
ATOM 693 N N . LEU A 1 90 ? 0.332 -5.748 -7.198 1.00 87.50 90 LEU A N 1
ATOM 694 C CA . LEU A 1 90 ? -0.651 -5.061 -8.032 1.00 87.50 90 LEU A CA 1
ATOM 695 C C . LEU A 1 90 ? -0.847 -5.829 -9.343 1.00 87.50 90 LEU A C 1
ATOM 697 O O . LEU A 1 90 ? 0.140 -6.274 -9.947 1.00 87.50 90 LEU A O 1
ATOM 701 N N . LEU A 1 91 ? -2.098 -5.963 -9.780 1.00 87.19 91 LEU A N 1
ATOM 702 C CA . LEU A 1 91 ? -2.423 -6.520 -11.087 1.00 87.19 91 LEU A CA 1
ATOM 703 C C . LEU A 1 91 ? -1.885 -5.612 -12.209 1.00 87.19 91 LEU A C 1
ATOM 705 O O . LEU A 1 91 ? -1.717 -4.402 -12.022 1.00 87.19 91 LEU A O 1
ATOM 709 N N . PRO A 1 92 ? -1.593 -6.168 -13.398 1.00 78.19 92 PRO A N 1
ATOM 710 C CA . PRO A 1 92 ? -1.205 -5.363 -14.549 1.00 78.19 92 PRO A CA 1
ATOM 711 C C . PRO A 1 92 ? -2.279 -4.314 -14.867 1.00 78.19 92 PRO A C 1
ATOM 713 O O . PRO A 1 92 ? -3.444 -4.655 -15.041 1.00 78.19 92 PRO A O 1
ATOM 716 N N . GLY A 1 93 ? -1.890 -3.040 -14.952 1.00 71.69 93 GLY A N 1
ATOM 717 C CA . GLY A 1 93 ? -2.820 -1.931 -15.198 1.00 71.69 93 GLY A CA 1
ATOM 718 C C . GLY A 1 93 ? -3.366 -1.254 -13.936 1.00 71.69 93 GLY A C 1
ATOM 719 O O . GLY A 1 93 ? -3.898 -0.148 -14.032 1.00 71.69 93 GLY A O 1
ATOM 720 N N . SER A 1 94 ? -3.187 -1.856 -12.758 1.00 67.12 94 SER A N 1
ATOM 721 C CA . SER A 1 94 ? -3.549 -1.242 -11.482 1.00 67.12 94 SER A CA 1
ATOM 722 C C . SER A 1 94 ? -2.488 -0.208 -11.082 1.00 67.12 94 SER A C 1
ATOM 724 O O . SER A 1 94 ? -1.374 -0.550 -10.685 1.00 67.12 94 SER A O 1
ATOM 726 N N . TYR A 1 95 ? -2.833 1.076 -11.212 1.00 67.00 95 TYR A N 1
ATOM 727 C CA . TYR A 1 95 ? -2.008 2.223 -10.809 1.00 67.00 95 TYR A CA 1
ATOM 728 C C . TYR A 1 95 ? -2.828 3.203 -9.944 1.00 67.00 95 TYR A C 1
ATOM 730 O O . TYR A 1 95 ? -3.998 2.984 -9.648 1.00 67.00 95 TYR A O 1
ATOM 738 N N . PHE A 1 96 ? -2.229 4.339 -9.579 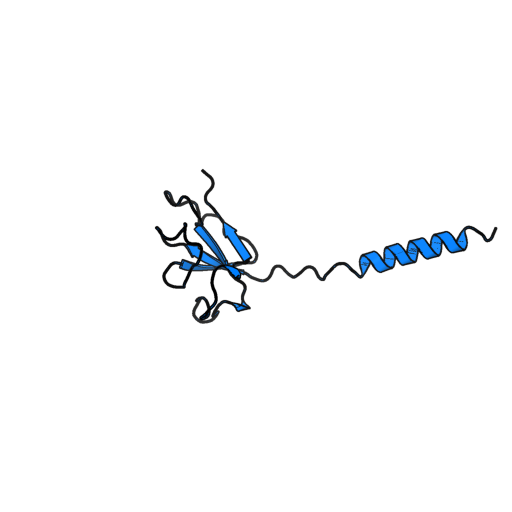1.00 61.78 96 PHE A N 1
ATOM 739 C CA . PHE A 1 96 ? -2.764 5.357 -8.663 1.00 61.78 96 PHE A CA 1
ATOM 740 C C . PHE A 1 96 ? -4.204 5.887 -8.866 1.00 61.78 96 PHE A C 1
ATOM 742 O O . PHE A 1 96 ? -4.768 6.287 -7.851 1.00 61.78 96 PHE A O 1
ATOM 749 N N . PRO A 1 97 ? -4.874 5.890 -10.046 1.00 55.69 97 PRO A N 1
ATOM 750 C CA . PRO A 1 97 ? -6.309 6.214 -10.080 1.00 55.69 97 PRO A CA 1
ATOM 751 C C . PRO A 1 97 ? -7.179 5.268 -9.237 1.00 55.69 97 PRO A C 1
ATOM 753 O O . PRO A 1 97 ? -8.317 5.617 -8.936 1.00 55.69 97 PRO A O 1
ATOM 756 N N . VAL A 1 98 ? -6.655 4.098 -8.851 1.00 60.00 98 VAL A N 1
ATOM 757 C CA . VAL A 1 98 ? -7.378 3.084 -8.071 1.00 60.00 98 VAL A CA 1
ATOM 758 C C . VAL A 1 98 ? -6.924 3.001 -6.605 1.00 60.00 98 VAL A C 1
ATOM 760 O O . VAL A 1 98 ? -7.439 2.194 -5.835 1.00 60.00 98 VAL A O 1
ATOM 763 N N . ALA A 1 99 ? -5.972 3.841 -6.177 1.00 72.25 99 ALA A N 1
ATOM 764 C CA . ALA A 1 99 ? -5.580 3.898 -4.771 1.00 72.25 99 ALA A CA 1
ATOM 765 C C . ALA A 1 99 ? -6.728 4.473 -3.922 1.00 72.25 99 ALA A C 1
ATOM 767 O O . ALA A 1 99 ? -7.246 5.553 -4.203 1.00 72.25 99 ALA A O 1
ATOM 768 N N . ILE A 1 100 ? -7.109 3.756 -2.865 1.00 79.62 100 ILE A N 1
ATOM 769 C CA . ILE A 1 100 ? -8.250 4.105 -2.002 1.00 79.62 100 ILE A CA 1
ATOM 770 C C . ILE A 1 100 ? -7.802 4.944 -0.796 1.00 79.62 100 ILE A C 1
ATOM 772 O O . ILE A 1 100 ? -8.595 5.689 -0.221 1.00 79.62 100 ILE A O 1
ATOM 776 N N . GLY A 1 101 ? -6.522 4.878 -0.423 1.00 80.81 101 GLY A N 1
ATOM 777 C CA . GLY A 1 101 ? -5.988 5.672 0.680 1.00 80.81 101 GLY A CA 1
ATOM 778 C C . GLY A 1 101 ? -4.484 5.881 0.598 1.00 80.81 101 GLY A C 1
ATOM 779 O O . GLY A 1 101 ? -3.754 5.053 0.060 1.00 80.81 101 GLY A O 1
ATOM 780 N N . GLU A 1 102 ? -4.014 6.987 1.170 1.00 85.00 102 GLU A N 1
ATOM 781 C CA . GLU A 1 102 ? -2.592 7.287 1.301 1.00 85.00 102 GLU A CA 1
ATOM 782 C C . GLU A 1 102 ? -2.275 7.889 2.671 1.00 85.00 102 GLU A C 1
ATOM 784 O O . GLU A 1 102 ? -3.075 8.628 3.249 1.00 85.00 102 GLU A O 1
ATOM 789 N N . LYS A 1 103 ? -1.079 7.592 3.182 1.00 84.44 103 LYS A N 1
ATOM 790 C CA . LYS A 1 103 ? -0.496 8.275 4.336 1.00 84.44 103 LYS A CA 1
ATOM 791 C C . LYS A 1 103 ? 0.721 9.060 3.900 1.00 84.44 103 LYS A C 1
ATOM 793 O O . LYS A 1 103 ? 1.549 8.573 3.125 1.00 84.44 103 LYS A O 1
ATOM 798 N N . ARG A 1 104 ? 0.829 10.265 4.448 1.00 83.25 104 ARG A N 1
ATOM 799 C CA . ARG A 1 104 ? 1.996 11.130 4.324 1.00 83.25 104 ARG A CA 1
ATOM 800 C C . ARG A 1 104 ? 2.615 11.311 5.714 1.00 83.25 104 ARG A C 1
ATOM 802 O O . ARG A 1 104 ? 1.871 11.344 6.697 1.00 83.25 104 ARG A O 1
ATOM 809 N N . PRO A 1 105 ? 3.943 11.387 5.816 1.00 74.81 105 PRO A N 1
ATOM 810 C CA . PRO A 1 105 ? 4.607 11.762 7.050 1.00 74.81 105 PRO A CA 1
ATOM 811 C C . PRO A 1 105 ? 4.244 13.207 7.403 1.00 74.81 105 PRO A C 1
ATOM 813 O O . PRO A 1 105 ? 4.218 14.087 6.544 1.00 74.81 105 PRO A O 1
ATOM 816 N N . THR A 1 106 ? 3.905 13.427 8.668 1.00 63.66 106 THR A N 1
ATOM 817 C CA . THR A 1 106 ? 3.667 14.751 9.245 1.00 63.66 106 THR A CA 1
ATOM 818 C C . THR A 1 106 ? 4.992 15.280 9.774 1.00 63.66 106 THR A C 1
ATOM 820 O O . THR A 1 106 ? 5.553 14.669 10.686 1.00 63.66 106 THR A O 1
ATOM 823 N N . PHE A 1 107 ? 5.476 16.374 9.192 1.00 59.84 107 PHE A N 1
ATOM 824 C CA . PHE A 1 107 ? 6.598 17.162 9.700 1.00 59.84 107 PHE A CA 1
ATOM 825 C C . PHE A 1 107 ? 6.070 18.460 10.299 1.00 59.84 107 PHE A C 1
ATOM 827 O O . PHE A 1 107 ? 5.111 19.012 9.709 1.00 59.84 107 PHE A O 1
#

pLDDT: mean 73.49, std 15.08, range [44.16, 91.5]

Radius of gyration: 22.29 Å; chains: 1; bounding box: 75×32×31 Å